Protein AF-A0A258LIQ5-F1 (afdb_monomer_lite)

Sequence (101 aa):
MTPNLIRQAAVMLSNLLTFSSPADAKLSEFFRNNRDLGTKERAFVAESVYGVLRRLRFLSTVTANAEDDPDDARKLILAYLLRIQGMSIRELEPMLNEQQV

Foldseek 3Di:
DALVLLVLLQVLLVVVVVVPDDSVVSLVVSCVVCVVDDPVSSVLSVCLNVLCVVCVVVLCVVQCPDPPDPPRSSSSSVSSCCPPVVDDVVVCVNNDDPVRD

Structure (mmCIF, N/CA/C/O backbone):
data_AF-A0A258LIQ5-F1
#
_entry.id   AF-A0A258LIQ5-F1
#
loop_
_atom_site.group_PDB
_atom_site.id
_atom_site.type_symbol
_atom_site.label_atom_id
_atom_site.label_alt_id
_atom_site.label_comp_id
_atom_site.label_asym_id
_atom_site.label_entity_id
_atom_site.label_seq_id
_atom_site.pdbx_PDB_ins_code
_atom_site.Cartn_x
_atom_site.Cartn_y
_atom_site.Cartn_z
_atom_site.occupancy
_atom_site.B_iso_or_equiv
_atom_site.auth_seq_id
_atom_site.auth_comp_id
_atom_site.auth_asym_id
_atom_site.auth_atom_id
_atom_site.pdbx_PDB_model_num
ATOM 1 N N . MET A 1 1 ? -12.932 2.426 -6.833 1.00 66.25 1 MET A N 1
ATOM 2 C CA . MET A 1 1 ? -11.755 2.784 -6.009 1.00 66.25 1 MET A CA 1
ATOM 3 C C . MET A 1 1 ? -11.503 4.274 -6.190 1.00 66.25 1 MET A C 1
ATOM 5 O O . MET A 1 1 ? -11.650 4.729 -7.314 1.00 66.25 1 MET A O 1
ATOM 9 N N . THR A 1 2 ? -11.227 5.054 -5.140 1.00 76.38 2 THR A N 1
ATOM 10 C CA . THR A 1 2 ? -11.061 6.519 -5.277 1.00 76.38 2 THR A CA 1
ATOM 11 C C . THR A 1 2 ? -9.580 6.907 -5.308 1.00 76.38 2 THR A C 1
ATOM 13 O O . THR A 1 2 ? -8.781 6.264 -4.623 1.00 76.38 2 THR A O 1
ATOM 16 N N . PRO A 1 3 ? -9.172 7.960 -6.041 1.00 76.44 3 PRO A N 1
ATOM 17 C CA . PRO A 1 3 ? -7.772 8.410 -6.076 1.00 76.44 3 PRO A CA 1
ATOM 18 C C . PRO A 1 3 ? -7.202 8.729 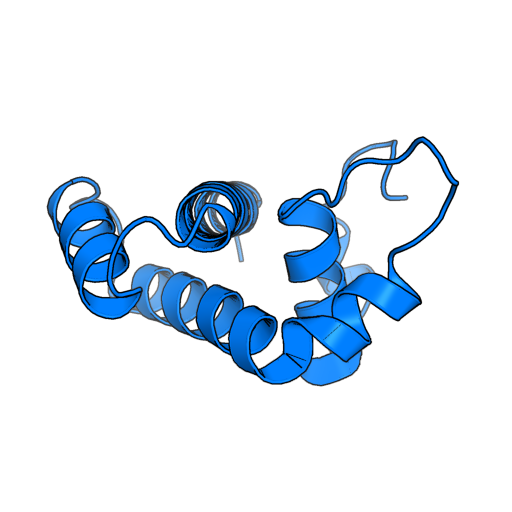-4.686 1.00 76.44 3 PRO A C 1
ATOM 20 O O . PRO A 1 3 ? -6.010 8.548 -4.428 1.00 76.44 3 PRO A O 1
ATOM 23 N N . ASN A 1 4 ? -8.074 9.157 -3.766 1.00 86.75 4 ASN A N 1
ATOM 24 C CA . ASN A 1 4 ? -7.723 9.389 -2.371 1.00 86.75 4 ASN A CA 1
ATOM 25 C C . ASN A 1 4 ? -7.227 8.112 -1.671 1.00 86.75 4 ASN A C 1
ATOM 27 O O . ASN A 1 4 ? -6.327 8.171 -0.841 1.00 86.75 4 ASN A O 1
ATOM 31 N N . LEU A 1 5 ? -7.759 6.946 -2.034 1.00 89.56 5 LEU A N 1
ATOM 32 C CA . LEU A 1 5 ? -7.430 5.688 -1.377 1.00 89.56 5 LEU A CA 1
ATOM 33 C C . LEU A 1 5 ? -6.028 5.172 -1.747 1.00 89.56 5 LEU A C 1
ATOM 35 O O . LEU A 1 5 ? -5.301 4.701 -0.875 1.00 89.56 5 LEU A O 1
ATOM 39 N N . ILE A 1 6 ? -5.597 5.345 -3.004 1.00 90.81 6 ILE A N 1
ATOM 40 C CA . ILE A 1 6 ? -4.199 5.074 -3.396 1.00 90.81 6 ILE A CA 1
ATOM 41 C C . ILE A 1 6 ? -3.248 6.035 -2.688 1.00 90.81 6 ILE A C 1
ATOM 43 O O . ILE A 1 6 ? -2.196 5.611 -2.217 1.00 90.81 6 ILE A O 1
ATOM 47 N N . ARG A 1 7 ? -3.617 7.318 -2.568 1.00 89.62 7 ARG A N 1
ATOM 48 C CA . ARG A 1 7 ? -2.814 8.297 -1.821 1.00 89.62 7 ARG A CA 1
ATOM 49 C C . ARG A 1 7 ? -2.624 7.856 -0.369 1.00 89.62 7 ARG A C 1
ATOM 51 O O . ARG A 1 7 ? -1.501 7.880 0.118 1.00 89.62 7 ARG A O 1
ATOM 58 N N . GLN A 1 8 ? -3.689 7.423 0.300 1.00 93.31 8 GLN A N 1
ATOM 59 C CA . GLN A 1 8 ? -3.615 6.931 1.676 1.00 93.31 8 GLN A CA 1
ATOM 60 C C . GLN A 1 8 ? -2.739 5.678 1.804 1.00 93.31 8 GLN A C 1
ATOM 62 O O . GLN A 1 8 ? -1.898 5.613 2.698 1.00 93.31 8 GLN A O 1
ATOM 67 N N . ALA A 1 9 ? -2.875 4.717 0.884 1.00 95.56 9 ALA A N 1
ATOM 68 C CA . ALA A 1 9 ? -2.023 3.530 0.860 1.00 95.56 9 ALA A CA 1
ATOM 69 C C . ALA A 1 9 ? -0.543 3.884 0.628 1.00 95.56 9 ALA A C 1
ATOM 71 O O . ALA A 1 9 ? 0.326 3.327 1.295 1.00 95.56 9 ALA A O 1
ATOM 72 N N . ALA A 1 10 ? -0.253 4.844 -0.254 1.00 93.69 10 ALA A N 1
ATOM 73 C CA . ALA A 1 10 ? 1.101 5.329 -0.509 1.00 93.69 10 ALA A CA 1
ATOM 74 C C . ALA A 1 10 ? 1.702 6.033 0.718 1.00 93.69 10 ALA A C 1
ATOM 76 O O . ALA A 1 10 ? 2.807 5.694 1.120 1.00 93.69 10 ALA A O 1
ATOM 77 N N . VAL A 1 11 ? 0.963 6.942 1.371 1.00 93.38 11 VAL A N 1
ATOM 78 C CA . VAL A 1 11 ? 1.407 7.609 2.614 1.00 93.38 11 VAL A CA 1
ATOM 79 C C . VAL A 1 11 ? 1.710 6.584 3.706 1.00 93.38 11 VAL A C 1
ATOM 81 O O . VAL A 1 11 ? 2.748 6.656 4.368 1.00 93.38 11 VAL A O 1
ATOM 84 N N . MET A 1 12 ? 0.821 5.603 3.876 1.00 96.00 12 MET A N 1
ATOM 85 C CA . MET A 1 12 ? 1.017 4.526 4.837 1.00 96.00 12 MET A CA 1
ATOM 86 C C . MET A 1 12 ? 2.266 3.707 4.498 1.00 96.00 12 MET A C 1
ATOM 88 O O . MET A 1 12 ? 3.098 3.470 5.371 1.00 96.00 12 MET A O 1
ATOM 92 N N . LEU A 1 13 ? 2.436 3.312 3.235 1.00 96.56 13 LEU A N 1
ATOM 93 C CA . LEU A 1 13 ? 3.600 2.559 2.783 1.00 96.56 13 LEU A CA 1
ATOM 94 C C . LEU A 1 13 ? 4.904 3.350 2.973 1.00 96.56 13 LEU A C 1
ATOM 96 O O . LEU A 1 13 ? 5.848 2.781 3.507 1.00 96.56 13 LEU A O 1
ATOM 100 N N . SER A 1 14 ? 4.955 4.645 2.640 1.00 94.44 14 SER A N 1
ATOM 101 C CA . SER A 1 14 ? 6.125 5.498 2.906 1.00 94.44 14 SER A CA 1
ATOM 102 C C . SER A 1 14 ? 6.525 5.461 4.381 1.00 94.44 14 SER A C 1
ATOM 104 O O . SER A 1 14 ? 7.700 5.307 4.699 1.00 94.44 14 SER A O 1
ATOM 106 N N . ASN A 1 15 ? 5.553 5.531 5.297 1.00 94.38 15 ASN A N 1
ATOM 107 C CA . ASN A 1 15 ? 5.821 5.407 6.729 1.00 94.38 15 ASN A CA 1
ATOM 108 C C . ASN A 1 15 ? 6.350 4.003 7.087 1.00 94.38 15 ASN A C 1
ATOM 110 O O . ASN A 1 15 ? 7.300 3.872 7.861 1.00 94.38 15 ASN A O 1
ATOM 114 N N . LEU A 1 16 ? 5.793 2.935 6.512 1.00 95.62 16 LEU A N 1
ATOM 115 C CA . LEU A 1 16 ? 6.266 1.564 6.752 1.00 95.62 16 LEU A CA 1
ATOM 116 C C . LEU A 1 16 ? 7.691 1.321 6.237 1.00 95.62 16 LEU A C 1
ATOM 118 O O . LEU A 1 16 ? 8.457 0.642 6.917 1.00 95.62 16 LEU A O 1
ATOM 122 N N . LEU A 1 17 ? 8.066 1.915 5.103 1.00 94.06 17 LEU A N 1
ATOM 123 C CA . LEU A 1 17 ? 9.400 1.788 4.502 1.00 94.06 17 LEU A CA 1
ATOM 124 C C . LEU A 1 17 ? 10.509 2.490 5.302 1.00 94.06 17 LEU A C 1
ATOM 126 O O . LEU A 1 17 ? 11.684 2.269 5.037 1.00 94.06 17 LEU A O 1
ATOM 130 N N . THR A 1 18 ? 10.163 3.272 6.331 1.00 93.19 18 THR A N 1
ATOM 131 C CA . THR A 1 18 ? 11.144 3.756 7.325 1.00 93.19 18 THR A CA 1
ATOM 132 C C . THR A 1 18 ? 11.587 2.674 8.315 1.00 93.19 18 THR A C 1
ATOM 134 O O . THR A 1 18 ? 12.526 2.889 9.073 1.00 93.19 18 THR A O 1
ATOM 137 N N . PHE A 1 19 ? 10.883 1.535 8.363 1.00 92.69 19 PHE A N 1
ATOM 138 C CA . PHE A 1 19 ? 11.160 0.384 9.232 1.00 92.69 19 PHE A CA 1
ATOM 139 C C . PHE A 1 19 ? 11.346 0.701 10.732 1.00 92.69 19 PHE A C 1
ATOM 141 O O . PHE A 1 19 ? 11.952 -0.074 11.464 1.00 92.69 19 PHE A O 1
ATOM 148 N N . SER A 1 20 ? 10.781 1.807 11.229 1.00 95.06 20 SER A N 1
ATOM 149 C CA . SER A 1 20 ? 10.976 2.241 12.623 1.00 95.06 20 SER A CA 1
ATOM 150 C C . SER A 1 20 ? 10.150 1.473 13.669 1.00 95.06 20 SER A C 1
ATOM 152 O O . SER A 1 20 ? 10.356 1.651 14.868 1.00 95.06 20 SER A O 1
ATOM 154 N N . SER A 1 21 ? 9.151 0.685 13.256 1.00 95.00 21 SER A N 1
ATOM 155 C CA . SER A 1 21 ? 8.244 -0.061 14.150 1.00 95.00 21 SER A CA 1
ATOM 156 C C . SER A 1 21 ? 7.530 -1.185 13.382 1.00 95.00 21 SER A C 1
ATOM 158 O O . SER A 1 21 ? 7.496 -1.130 12.148 1.00 95.00 21 SER A O 1
ATOM 160 N N . PRO A 1 22 ? 6.911 -2.167 14.070 1.00 97.00 22 PRO A N 1
ATOM 161 C CA . PRO A 1 22 ? 6.099 -3.198 13.425 1.00 97.00 22 PRO A CA 1
ATOM 162 C C . PRO A 1 22 ? 4.987 -2.614 12.542 1.00 97.00 22 PRO A C 1
ATOM 164 O O . PRO A 1 22 ? 4.331 -1.628 12.893 1.00 97.00 22 PRO A O 1
ATOM 167 N N . ALA A 1 23 ? 4.778 -3.221 11.373 1.00 95.56 23 ALA A N 1
ATOM 168 C CA . ALA A 1 23 ? 3.857 -2.690 10.370 1.00 95.56 23 ALA A CA 1
ATOM 169 C C . ALA A 1 23 ? 2.385 -2.735 10.812 1.00 95.56 23 ALA A C 1
ATOM 171 O O . ALA A 1 23 ? 1.616 -1.826 10.505 1.00 95.56 23 ALA A O 1
ATOM 172 N N . ASP A 1 24 ? 2.005 -3.771 11.555 1.00 96.44 24 ASP A N 1
ATOM 173 C CA . ASP A 1 24 ? 0.684 -3.945 12.164 1.00 96.44 24 ASP A CA 1
ATOM 174 C C . ASP A 1 24 ? 0.374 -2.866 13.210 1.00 96.44 24 ASP A C 1
ATOM 176 O O . ASP A 1 24 ? -0.737 -2.328 13.225 1.00 96.44 24 ASP A O 1
ATOM 180 N N . ALA A 1 25 ? 1.358 -2.483 14.027 1.00 97.38 25 ALA A N 1
ATOM 181 C CA . ALA A 1 25 ? 1.214 -1.397 14.993 1.00 97.38 25 ALA A CA 1
ATOM 182 C C . ALA A 1 25 ? 0.957 -0.054 14.290 1.00 97.38 25 ALA A C 1
ATOM 184 O O . ALA A 1 25 ? -0.007 0.641 14.624 1.00 97.38 25 ALA A O 1
ATOM 185 N N . LYS A 1 26 ? 1.756 0.271 13.262 1.00 97.38 26 LYS A N 1
ATOM 186 C CA . LYS A 1 26 ? 1.600 1.509 12.482 1.00 97.38 26 LYS A CA 1
ATOM 187 C C . LYS A 1 26 ? 0.281 1.550 11.699 1.00 97.38 26 LYS A C 1
ATOM 189 O O . LYS A 1 26 ? -0.375 2.587 11.669 1.00 97.38 26 LYS A O 1
ATOM 194 N N . LEU A 1 27 ? -0.152 0.433 11.104 1.00 96.81 27 LEU A N 1
ATOM 195 C CA . LEU A 1 27 ? -1.460 0.338 10.436 1.00 96.81 27 LEU A CA 1
ATOM 196 C C . LEU A 1 27 ? -2.619 0.506 11.419 1.00 96.81 27 LEU A C 1
ATOM 198 O O . LEU A 1 27 ? -3.582 1.211 11.127 1.00 96.81 27 LEU A O 1
ATOM 202 N N . SER A 1 28 ? -2.522 -0.117 12.595 1.00 96.69 28 SER A N 1
ATOM 203 C CA . SER A 1 28 ? -3.537 0.013 13.642 1.00 96.69 28 SER A CA 1
ATOM 204 C C . SER A 1 28 ? -3.677 1.463 14.102 1.00 96.69 28 SER A C 1
ATOM 206 O O . SER A 1 28 ? -4.791 1.959 14.255 1.00 96.69 28 SER A O 1
ATOM 208 N N . GLU A 1 29 ? -2.560 2.164 14.297 1.00 96.81 29 GLU A N 1
ATOM 209 C CA . GLU A 1 29 ? -2.548 3.589 14.626 1.00 96.81 29 GLU A CA 1
ATOM 210 C C . GLU A 1 29 ? -3.143 4.445 13.505 1.00 96.81 29 GLU A C 1
ATOM 212 O O . GLU A 1 29 ? -4.059 5.230 13.756 1.00 96.81 29 GLU A O 1
ATOM 217 N N . PHE A 1 30 ? -2.699 4.239 12.263 1.00 96.25 30 PHE A N 1
ATOM 218 C CA . PHE A 1 30 ? -3.235 4.925 11.090 1.00 96.25 30 PHE A CA 1
ATOM 219 C C . PHE A 1 30 ? -4.758 4.779 11.006 1.00 96.25 30 PHE A C 1
ATOM 221 O O . PHE A 1 30 ? -5.482 5.758 10.839 1.00 96.25 30 PHE A O 1
ATOM 228 N N . PHE A 1 31 ? -5.271 3.569 11.202 1.00 97.00 31 PHE A N 1
ATOM 229 C CA . PHE A 1 31 ? -6.700 3.296 11.180 1.00 97.00 31 PHE A CA 1
ATOM 230 C C . PHE A 1 31 ? -7.469 3.929 12.340 1.00 97.00 31 PHE A C 1
ATOM 232 O O . PHE A 1 31 ? -8.594 4.382 12.124 1.00 97.00 31 PHE A O 1
ATOM 239 N N . ARG A 1 32 ? -6.893 4.009 13.542 1.00 96.56 32 ARG A N 1
ATOM 240 C CA . ARG A 1 32 ? -7.514 4.735 14.662 1.00 96.56 32 ARG A CA 1
ATOM 241 C C . ARG A 1 32 ? -7.600 6.238 14.395 1.00 96.56 32 ARG A C 1
ATOM 243 O O . ARG A 1 32 ? -8.598 6.846 14.775 1.00 96.56 32 ARG A O 1
ATOM 250 N N . ASN A 1 33 ? -6.602 6.805 13.720 1.00 96.12 33 ASN A N 1
ATOM 251 C CA . ASN A 1 33 ? -6.544 8.232 13.397 1.00 96.12 33 ASN A CA 1
ATOM 252 C C . ASN A 1 33 ? -7.427 8.619 12.193 1.00 96.12 33 ASN A C 1
ATOM 254 O O . ASN A 1 33 ? -7.851 9.765 12.101 1.00 96.12 33 ASN A O 1
ATOM 258 N N . ASN A 1 34 ? -7.764 7.668 11.315 1.00 93.69 34 ASN A N 1
ATOM 259 C CA . ASN A 1 34 ? -8.635 7.867 10.149 1.00 93.69 34 ASN A CA 1
ATOM 260 C C . ASN A 1 34 ? -9.950 7.092 10.339 1.00 93.69 34 ASN A C 1
ATOM 262 O O . ASN A 1 34 ? -10.136 5.993 9.804 1.00 93.69 34 ASN A O 1
ATOM 266 N N . ARG A 1 35 ? -10.841 7.601 11.202 1.00 93.19 35 ARG A N 1
ATOM 267 C CA . ARG A 1 35 ? -12.089 6.909 11.610 1.00 93.19 35 ARG A CA 1
ATOM 268 C C . ARG A 1 35 ? -13.164 6.901 10.521 1.00 93.19 35 ARG A C 1
ATOM 270 O O . ARG A 1 35 ? -14.023 6.028 10.540 1.00 93.19 35 ARG A O 1
ATOM 277 N N . ASP A 1 36 ? -13.078 7.834 9.585 1.00 92.94 36 ASP A N 1
ATOM 278 C CA . ASP A 1 36 ? -13.921 7.980 8.399 1.00 92.94 36 ASP A CA 1
ATOM 279 C C . ASP A 1 36 ? -13.733 6.848 7.378 1.00 92.94 36 ASP A C 1
ATOM 281 O O . ASP A 1 36 ? -14.651 6.567 6.612 1.00 92.94 36 ASP A O 1
ATOM 285 N N . LEU A 1 37 ? -12.596 6.141 7.411 1.00 93.06 37 LEU A N 1
ATOM 286 C CA . LEU A 1 37 ? -12.395 4.962 6.574 1.00 93.06 37 LEU A CA 1
ATOM 287 C C . LEU A 1 37 ? -13.369 3.842 6.952 1.00 93.06 37 LEU A C 1
ATOM 289 O O . LEU A 1 37 ? -13.347 3.318 8.074 1.00 93.06 37 LEU A O 1
ATOM 293 N N . GLY A 1 38 ? -14.173 3.407 5.991 1.00 94.69 38 GLY A N 1
ATOM 294 C CA . GLY A 1 38 ? -15.010 2.227 6.106 1.00 94.69 38 GLY A CA 1
ATOM 295 C C . GLY A 1 38 ? -14.210 0.929 6.001 1.00 94.69 38 GLY A C 1
ATOM 296 O O . GLY A 1 38 ? -13.028 0.893 5.650 1.00 94.69 38 GLY A O 1
ATOM 297 N N . THR A 1 39 ? -14.873 -0.192 6.287 1.00 95.62 39 THR A N 1
ATOM 298 C CA . THR A 1 39 ? -14.253 -1.528 6.294 1.00 95.62 39 THR A CA 1
ATOM 299 C C . THR A 1 39 ? -13.567 -1.874 4.971 1.00 95.62 39 THR A C 1
ATOM 301 O O . THR A 1 39 ? -12.466 -2.420 4.977 1.00 95.62 39 THR A O 1
ATOM 304 N N . LYS A 1 40 ? -14.184 -1.526 3.832 1.00 94.88 40 LYS A N 1
ATOM 305 C CA . LYS A 1 40 ? -13.628 -1.807 2.498 1.00 94.88 40 LYS A CA 1
ATOM 306 C C . LYS A 1 40 ? -12.360 -1.000 2.219 1.00 94.88 40 LYS A C 1
ATOM 308 O O . LYS A 1 40 ? -11.408 -1.536 1.663 1.00 94.88 40 LYS A O 1
ATOM 313 N N . GLU A 1 41 ? -12.329 0.265 2.627 1.00 95.19 41 GLU A N 1
ATOM 314 C CA . GLU A 1 41 ? -11.162 1.131 2.434 1.00 95.19 41 GLU A CA 1
ATOM 315 C C . GLU A 1 41 ? -9.991 0.686 3.307 1.00 95.19 41 GLU A C 1
ATOM 317 O O . GLU A 1 41 ? -8.862 0.598 2.828 1.00 95.19 41 GLU A O 1
ATOM 322 N N . ARG A 1 42 ? -10.265 0.311 4.563 1.00 96.44 42 ARG A N 1
ATOM 323 C CA . ARG A 1 42 ? -9.255 -0.263 5.464 1.00 96.44 42 ARG A CA 1
ATOM 324 C C . ARG A 1 42 ? -8.671 -1.554 4.904 1.00 96.44 42 ARG A C 1
ATOM 326 O O . ARG A 1 42 ? -7.451 -1.706 4.891 1.00 96.44 42 ARG A O 1
ATOM 333 N N . ALA A 1 43 ? -9.529 -2.456 4.423 1.00 96.62 43 ALA A N 1
ATOM 334 C CA . ALA A 1 43 ? -9.102 -3.706 3.804 1.00 96.62 43 ALA A CA 1
ATOM 335 C C . ALA A 1 43 ? -8.192 -3.441 2.600 1.00 96.62 43 ALA A C 1
ATOM 337 O O . ALA A 1 43 ? -7.098 -3.992 2.539 1.00 96.62 43 ALA A O 1
ATOM 338 N N . PHE A 1 44 ? -8.587 -2.525 1.713 1.00 95.88 44 PHE A N 1
ATOM 339 C CA . PHE A 1 44 ? -7.778 -2.152 0.558 1.00 95.88 44 PHE A CA 1
ATOM 340 C C . PHE A 1 44 ? -6.407 -1.582 0.949 1.00 95.88 44 PHE A C 1
ATOM 342 O O . PHE A 1 44 ? -5.393 -1.991 0.384 1.00 95.88 44 PHE A O 1
ATOM 349 N N . VAL A 1 45 ? -6.354 -0.648 1.909 1.00 96.69 45 VAL A N 1
ATOM 350 C CA . VAL A 1 45 ? -5.084 -0.059 2.366 1.00 96.69 45 VAL A CA 1
ATOM 351 C C . VAL A 1 45 ? -4.182 -1.149 2.937 1.00 96.69 45 VAL A C 1
ATOM 353 O O . VAL A 1 45 ? -3.034 -1.263 2.512 1.00 96.69 45 VAL A O 1
ATOM 356 N N . ALA A 1 46 ? -4.699 -1.981 3.845 1.00 97.69 46 ALA A N 1
ATOM 357 C CA . ALA A 1 46 ? -3.933 -3.059 4.464 1.00 97.69 46 ALA A CA 1
ATOM 358 C C . ALA A 1 46 ? -3.431 -4.076 3.426 1.00 97.69 46 ALA A C 1
ATOM 360 O O . ALA A 1 46 ? -2.249 -4.426 3.424 1.00 97.69 46 ALA A O 1
ATOM 361 N N . GLU A 1 47 ? -4.304 -4.527 2.524 1.00 97.75 47 GLU A N 1
ATOM 362 C CA . GLU A 1 47 ? -3.949 -5.467 1.463 1.00 97.75 47 GLU A CA 1
ATOM 363 C C . GLU A 1 47 ? -2.868 -4.894 0.550 1.00 97.75 47 GLU A C 1
ATOM 365 O O . GLU A 1 47 ? -1.873 -5.569 0.294 1.00 97.75 47 GLU A O 1
ATOM 370 N N . SER A 1 48 ? -3.014 -3.637 0.130 1.00 97.19 48 SER A N 1
ATOM 371 C CA . SER A 1 48 ? -2.058 -2.986 -0.763 1.00 97.19 48 SER A CA 1
ATOM 372 C C . SER A 1 48 ? -0.686 -2.846 -0.109 1.00 97.19 48 SER A C 1
ATOM 374 O O . SER A 1 48 ? 0.314 -3.273 -0.686 1.00 97.19 48 SER A O 1
ATOM 376 N N . VAL A 1 49 ? -0.609 -2.318 1.120 1.00 97.50 49 VAL A N 1
ATOM 377 C CA . VAL A 1 49 ? 0.693 -2.101 1.772 1.00 97.50 49 VAL A CA 1
ATOM 378 C C . VAL A 1 49 ? 1.379 -3.416 2.132 1.00 97.50 49 VAL A C 1
ATOM 380 O O . VAL A 1 49 ? 2.567 -3.578 1.859 1.00 97.50 49 VAL A O 1
ATOM 383 N N . TYR A 1 50 ? 0.658 -4.404 2.671 1.00 98.25 50 TYR A N 1
ATOM 384 C CA . TYR A 1 50 ? 1.260 -5.709 2.946 1.00 98.25 50 TYR A CA 1
ATOM 385 C C . TYR A 1 50 ? 1.573 -6.480 1.662 1.00 98.25 50 TYR A C 1
ATOM 387 O O . TYR A 1 50 ? 2.524 -7.260 1.619 1.00 98.25 50 TYR A O 1
ATOM 395 N N . GLY A 1 51 ? 0.771 -6.293 0.618 1.00 98.19 51 GLY A N 1
ATOM 396 C CA . GLY A 1 51 ? 0.998 -6.836 -0.712 1.00 98.19 51 GLY A CA 1
ATOM 397 C C . GLY A 1 51 ? 2.330 -6.377 -1.292 1.00 98.19 51 GLY A C 1
ATOM 398 O O . GLY A 1 51 ? 3.096 -7.221 -1.772 1.00 98.19 51 GLY A O 1
ATOM 399 N N . VAL A 1 52 ? 2.623 -5.080 -1.147 1.00 97.69 52 VAL A N 1
ATOM 400 C CA . VAL A 1 52 ? 3.915 -4.486 -1.496 1.00 97.69 52 VAL A CA 1
ATOM 401 C C . VAL A 1 52 ? 5.028 -5.024 -0.607 1.00 97.69 52 VAL A C 1
ATOM 403 O O . VAL A 1 52 ? 5.990 -5.571 -1.133 1.00 97.69 52 VAL A O 1
ATOM 406 N N . LEU A 1 53 ? 4.903 -4.945 0.723 1.00 96.88 53 LEU A N 1
ATOM 407 C CA . LEU A 1 53 ? 5.971 -5.363 1.644 1.00 96.88 53 LEU A CA 1
ATOM 408 C C . LEU A 1 53 ? 6.426 -6.812 1.410 1.00 96.88 53 LEU A C 1
ATOM 410 O O . LEU A 1 53 ? 7.622 -7.091 1.397 1.00 96.88 53 LEU A O 1
ATOM 414 N N . ARG A 1 54 ? 5.490 -7.735 1.149 1.00 97.69 54 ARG A N 1
ATOM 415 C CA . ARG A 1 54 ? 5.806 -9.148 0.856 1.00 97.69 54 ARG A CA 1
ATOM 416 C C . ARG A 1 54 ? 6.573 -9.355 -0.451 1.00 97.69 54 ARG A C 1
ATOM 418 O O . ARG A 1 54 ? 7.144 -10.421 -0.652 1.00 97.69 54 ARG A O 1
ATOM 425 N N . ARG A 1 55 ? 6.550 -8.378 -1.359 1.00 96.94 55 ARG A N 1
ATOM 426 C CA . ARG A 1 55 ? 7.152 -8.444 -2.700 1.00 96.94 55 ARG A CA 1
ATOM 427 C C . ARG A 1 55 ? 8.052 -7.244 -2.981 1.00 96.94 55 ARG A C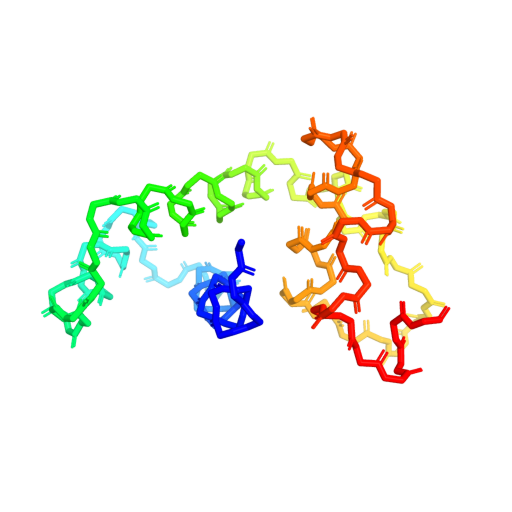 1
ATOM 429 O O . ARG A 1 55 ? 8.320 -6.954 -4.143 1.00 96.94 55 ARG A O 1
ATOM 436 N N . LEU A 1 56 ? 8.529 -6.574 -1.929 1.00 94.75 56 LEU A N 1
ATOM 437 C CA . LEU A 1 56 ? 9.180 -5.270 -2.029 1.00 94.75 56 LEU A CA 1
ATOM 438 C C . LEU A 1 56 ? 10.356 -5.306 -3.003 1.00 94.75 56 LEU A C 1
ATOM 440 O O . LEU A 1 56 ? 10.401 -4.507 -3.922 1.00 94.75 56 LEU A O 1
ATOM 444 N N . ARG A 1 57 ? 11.231 -6.313 -2.882 1.00 93.50 57 ARG A N 1
ATOM 445 C CA . ARG A 1 57 ? 12.384 -6.486 -3.778 1.00 93.50 57 ARG A CA 1
ATOM 446 C C . ARG A 1 57 ? 11.985 -6.540 -5.254 1.00 93.50 57 ARG A C 1
ATOM 448 O O . ARG A 1 57 ? 12.587 -5.853 -6.064 1.00 93.50 57 ARG A O 1
ATOM 455 N N . PHE A 1 58 ? 10.986 -7.354 -5.595 1.00 94.69 58 PHE A N 1
ATOM 456 C CA . PHE A 1 58 ? 10.518 -7.482 -6.975 1.00 94.69 58 PHE A CA 1
ATOM 457 C C . PHE A 1 58 ? 9.924 -6.165 -7.479 1.00 94.69 58 PHE A C 1
ATOM 459 O O . PHE A 1 58 ? 10.254 -5.727 -8.577 1.00 94.69 58 PHE A O 1
ATOM 466 N N . LEU A 1 59 ? 9.072 -5.537 -6.665 1.00 94.62 59 LEU A N 1
ATOM 467 C CA . LEU A 1 59 ? 8.393 -4.299 -7.029 1.00 94.62 59 LEU A CA 1
ATOM 468 C C . LEU A 1 59 ? 9.386 -3.148 -7.211 1.00 94.62 59 LEU A C 1
ATOM 470 O O . LEU A 1 59 ? 9.339 -2.514 -8.255 1.00 94.62 59 LEU A O 1
ATOM 474 N N . SER A 1 60 ? 10.331 -2.962 -6.286 1.00 91.44 60 SER A N 1
ATOM 475 C CA . SER A 1 60 ? 11.399 -1.962 -6.409 1.00 91.44 60 SER A CA 1
ATOM 476 C C . SER A 1 60 ? 12.222 -2.155 -7.684 1.00 91.44 60 SER A C 1
ATOM 478 O O . SER A 1 60 ? 12.511 -1.189 -8.379 1.00 91.44 60 SER A O 1
ATOM 480 N N . THR A 1 61 ? 12.555 -3.398 -8.056 1.00 90.19 61 THR A N 1
ATOM 481 C CA . THR A 1 61 ? 13.301 -3.663 -9.298 1.00 90.19 61 THR A CA 1
ATOM 482 C C . THR A 1 61 ? 12.522 -3.268 -10.551 1.00 90.19 61 THR A C 1
ATOM 484 O O . THR A 1 61 ? 13.110 -2.717 -11.474 1.00 90.19 61 THR A O 1
ATOM 487 N N . VAL A 1 62 ? 11.215 -3.538 -10.612 1.00 88.38 62 VAL A N 1
ATOM 488 C CA . VAL A 1 62 ? 10.412 -3.205 -11.804 1.00 88.38 62 VAL A CA 1
ATOM 489 C C . VAL A 1 62 ? 9.975 -1.739 -11.852 1.00 88.38 62 VAL A C 1
ATOM 491 O O . VAL A 1 62 ? 9.516 -1.297 -12.901 1.00 88.38 62 VAL A O 1
ATOM 494 N N . THR A 1 63 ? 10.079 -0.998 -10.744 1.00 87.56 63 THR A N 1
ATOM 495 C CA . THR A 1 63 ? 9.762 0.439 -10.678 1.00 87.56 63 THR A CA 1
ATOM 496 C C . THR A 1 63 ? 10.980 1.351 -10.757 1.00 87.56 63 THR A C 1
ATOM 498 O O . THR A 1 63 ? 10.798 2.563 -10.834 1.00 87.56 63 THR A O 1
ATOM 501 N N . ALA A 1 64 ? 12.199 0.811 -10.728 1.00 80.00 64 ALA A N 1
ATOM 502 C CA . ALA A 1 64 ? 13.423 1.589 -10.873 1.00 80.00 64 ALA A CA 1
ATOM 503 C C . ALA A 1 64 ? 13.517 2.155 -12.303 1.00 80.00 64 ALA A C 1
ATOM 505 O O . ALA A 1 64 ? 13.900 1.444 -13.230 1.00 80.00 64 ALA A O 1
ATOM 506 N N . ASN A 1 65 ? 13.124 3.420 -12.489 1.00 63.75 65 ASN A N 1
ATOM 507 C CA . ASN A 1 65 ? 13.075 4.068 -13.806 1.00 63.75 65 ASN A CA 1
ATOM 508 C C . ASN A 1 65 ? 14.270 5.006 -14.080 1.00 63.75 65 ASN A C 1
ATOM 510 O O . ASN A 1 65 ? 14.517 5.325 -15.241 1.00 63.75 65 ASN A O 1
ATOM 514 N N . ALA A 1 66 ? 15.027 5.425 -13.056 1.00 59.28 66 ALA A N 1
ATOM 515 C CA . ALA A 1 66 ? 16.281 6.181 -13.180 1.00 59.28 66 ALA A CA 1
ATOM 516 C C . ALA A 1 66 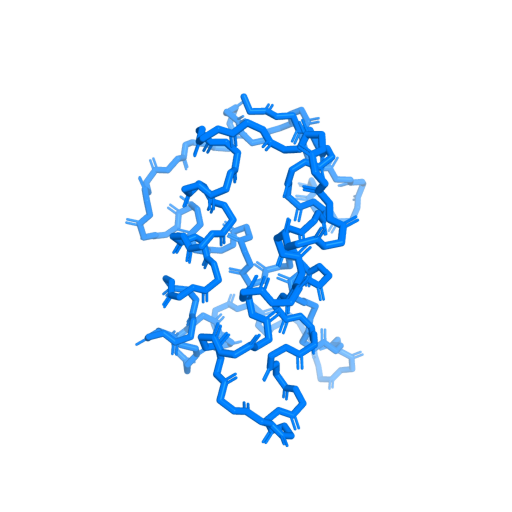? 17.102 6.105 -11.874 1.00 59.28 66 ALA A C 1
ATOM 518 O O . ALA A 1 66 ? 16.528 5.866 -10.814 1.00 59.28 66 ALA A O 1
ATOM 519 N N . GLU A 1 67 ? 18.422 6.335 -11.938 1.00 54.22 67 GLU A N 1
ATOM 520 C CA . GLU A 1 67 ? 19.318 6.337 -10.758 1.00 54.22 67 GLU A CA 1
ATOM 521 C C . GLU A 1 67 ? 18.934 7.387 -9.692 1.00 54.22 67 GLU A C 1
ATOM 523 O O . GLU A 1 67 ? 19.209 7.173 -8.514 1.00 54.22 67 GLU A O 1
ATOM 528 N N . ASP A 1 68 ? 18.231 8.458 -10.082 1.00 53.75 68 ASP A N 1
ATOM 529 C CA . ASP A 1 68 ? 17.797 9.564 -9.208 1.00 53.75 68 ASP A CA 1
ATOM 530 C C . ASP A 1 68 ? 16.278 9.592 -8.933 1.00 53.75 68 ASP A C 1
ATOM 532 O O . ASP A 1 68 ? 15.739 10.596 -8.462 1.00 53.75 68 ASP A O 1
ATOM 536 N N . ASP A 1 69 ? 15.553 8.514 -9.242 1.00 55.25 69 ASP A N 1
ATOM 537 C CA . ASP A 1 69 ? 14.116 8.423 -8.976 1.00 55.25 69 ASP A CA 1
ATOM 538 C C . ASP A 1 69 ? 13.886 7.751 -7.612 1.00 55.25 69 ASP A C 1
ATOM 540 O O . ASP A 1 69 ? 14.081 6.537 -7.497 1.00 55.25 69 ASP A O 1
ATOM 544 N N . PRO A 1 70 ? 13.522 8.495 -6.549 1.00 55.38 70 PRO A N 1
ATOM 545 C CA . PRO A 1 70 ? 13.309 7.888 -5.243 1.00 55.38 70 PRO A CA 1
ATOM 546 C C . PRO A 1 70 ? 12.206 6.831 -5.324 1.00 55.38 70 PRO A C 1
ATOM 548 O O . PRO A 1 70 ? 11.241 6.990 -6.075 1.00 55.38 70 PRO A O 1
ATOM 551 N N . ASP A 1 71 ? 12.329 5.780 -4.506 1.00 59.00 71 ASP A N 1
ATOM 552 C CA . ASP A 1 71 ? 11.282 4.776 -4.298 1.00 59.00 71 ASP A CA 1
ATOM 553 C C . ASP A 1 71 ? 9.983 5.475 -3.862 1.00 59.00 71 ASP A C 1
ATOM 555 O O . ASP A 1 71 ? 9.714 5.717 -2.682 1.00 59.00 71 ASP A O 1
ATOM 559 N N . ASP A 1 72 ? 9.163 5.835 -4.843 1.00 83.38 72 ASP A N 1
ATOM 560 C CA . ASP A 1 72 ? 7.876 6.450 -4.608 1.00 83.38 72 ASP A CA 1
ATOM 561 C C . ASP A 1 72 ? 6.919 5.334 -4.198 1.00 83.38 72 ASP A C 1
ATOM 563 O O . ASP A 1 72 ? 6.536 4.467 -4.990 1.00 83.38 72 ASP A O 1
ATOM 567 N N . ALA A 1 73 ? 6.505 5.357 -2.933 1.00 91.00 73 ALA A N 1
ATOM 568 C CA . ALA A 1 73 ? 5.516 4.435 -2.397 1.00 91.00 73 ALA A CA 1
ATOM 569 C C . ALA A 1 73 ? 4.256 4.362 -3.278 1.00 91.00 73 ALA A C 1
ATOM 571 O O . ALA A 1 73 ? 3.640 3.302 -3.393 1.00 91.00 73 ALA A O 1
ATOM 572 N N . ARG A 1 74 ? 3.887 5.450 -3.966 1.00 91.06 74 ARG A N 1
ATOM 573 C CA . ARG A 1 74 ? 2.788 5.441 -4.935 1.00 91.06 74 ARG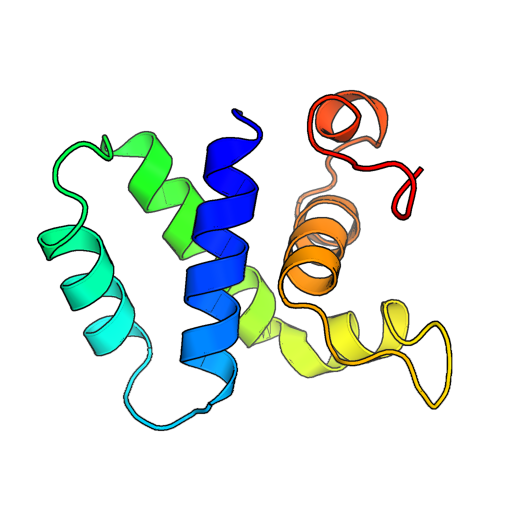 A CA 1
ATOM 574 C C . ARG A 1 74 ? 3.099 4.557 -6.144 1.00 91.06 74 ARG A C 1
ATOM 576 O O . ARG A 1 74 ? 2.225 3.789 -6.542 1.00 91.06 74 ARG A O 1
ATOM 583 N N . LYS A 1 75 ? 4.315 4.611 -6.700 1.00 90.88 75 LYS A N 1
ATOM 584 C CA . LYS A 1 75 ? 4.757 3.734 -7.803 1.00 90.88 75 LYS A CA 1
ATOM 585 C C . LYS A 1 75 ? 4.737 2.270 -7.382 1.00 90.88 75 LYS A C 1
ATOM 587 O O . LYS A 1 75 ? 4.210 1.444 -8.120 1.00 90.88 75 LYS A O 1
ATOM 592 N N . LEU A 1 76 ? 5.211 1.953 -6.177 1.00 94.50 76 LEU A N 1
ATOM 593 C CA . LEU A 1 76 ? 5.173 0.586 -5.646 1.00 94.50 76 LEU A CA 1
ATOM 594 C C . LEU A 1 76 ? 3.738 0.060 -5.486 1.00 94.50 76 LEU A C 1
ATOM 596 O O . LEU A 1 76 ? 3.458 -1.084 -5.848 1.00 94.50 76 LEU A O 1
ATOM 600 N N . ILE A 1 77 ? 2.813 0.894 -4.993 1.00 95.44 77 ILE A N 1
ATOM 601 C CA . ILE A 1 77 ? 1.388 0.543 -4.897 1.00 95.44 77 ILE A CA 1
ATOM 602 C C . ILE A 1 77 ? 0.805 0.297 -6.291 1.00 95.44 77 ILE A C 1
ATOM 604 O O . ILE A 1 77 ? 0.190 -0.741 -6.513 1.00 95.44 77 ILE A O 1
ATOM 608 N N . LEU A 1 78 ? 1.028 1.197 -7.252 1.00 93.12 78 LEU A N 1
ATOM 609 C CA . LEU A 1 78 ? 0.529 1.026 -8.621 1.00 93.12 78 LEU A CA 1
ATOM 610 C C . LEU A 1 78 ? 1.111 -0.223 -9.296 1.00 93.12 78 LEU A C 1
ATOM 612 O O . LEU A 1 78 ? 0.370 -0.992 -9.904 1.00 93.12 78 LEU A O 1
ATOM 616 N N . ALA A 1 79 ? 2.410 -0.478 -9.134 1.00 93.81 79 ALA A N 1
ATOM 617 C CA . ALA A 1 79 ? 3.063 -1.673 -9.655 1.00 93.81 79 ALA A CA 1
ATOM 618 C C . ALA A 1 79 ? 2.484 -2.957 -9.047 1.00 93.81 79 ALA A C 1
ATOM 620 O O . ALA A 1 79 ? 2.278 -3.934 -9.765 1.00 93.81 79 ALA A O 1
ATOM 621 N N . TYR A 1 80 ? 2.164 -2.957 -7.751 1.00 96.81 80 TYR A N 1
ATOM 622 C CA . TYR A 1 80 ? 1.473 -4.072 -7.107 1.00 96.81 80 TYR A CA 1
ATOM 623 C C . TYR A 1 80 ? 0.076 -4.301 -7.700 1.00 96.81 80 TYR A C 1
ATOM 625 O O . TYR A 1 80 ? -0.264 -5.436 -8.044 1.00 96.81 80 TYR A O 1
ATOM 633 N N . LEU A 1 81 ? -0.712 -3.236 -7.873 1.00 95.44 81 LEU A N 1
ATOM 634 C CA . LEU A 1 81 ? -2.063 -3.328 -8.433 1.00 95.44 81 LEU A CA 1
ATOM 635 C C . LEU A 1 81 ? -2.043 -3.862 -9.876 1.00 95.44 81 LEU A C 1
ATOM 637 O O . LEU A 1 81 ? -2.827 -4.741 -10.226 1.00 95.44 81 LEU A O 1
ATOM 641 N N . LEU A 1 82 ? -1.093 -3.399 -10.689 1.00 94.75 82 LEU A N 1
ATOM 642 C CA . LEU A 1 82 ? -0.924 -3.840 -12.075 1.00 94.75 82 LEU A CA 1
ATOM 643 C C . LEU A 1 82 ? -0.386 -5.272 -12.176 1.00 94.75 82 LEU A C 1
ATOM 645 O O . LEU A 1 82 ? -0.951 -6.110 -12.871 1.00 94.75 82 LEU A O 1
ATOM 649 N N . ARG A 1 83 ? 0.744 -5.564 -11.521 1.00 94.62 83 ARG A N 1
ATOM 650 C CA . ARG A 1 83 ? 1.511 -6.797 -11.768 1.00 94.62 83 ARG A CA 1
ATOM 651 C C . ARG A 1 83 ? 1.098 -7.971 -10.899 1.00 94.62 83 ARG A C 1
ATOM 653 O O . ARG A 1 83 ? 1.352 -9.105 -11.288 1.00 94.62 83 ARG A O 1
ATOM 660 N N . ILE A 1 84 ? 0.513 -7.712 -9.731 1.00 96.69 84 ILE A N 1
ATOM 661 C CA . ILE A 1 84 ? 0.167 -8.757 -8.760 1.00 96.69 84 ILE A CA 1
ATOM 662 C C . ILE A 1 84 ? -1.346 -8.920 -8.633 1.00 96.69 84 ILE A C 1
ATOM 664 O O . ILE A 1 84 ? -1.817 -10.051 -8.608 1.00 96.69 84 ILE A O 1
ATOM 668 N N . GLN A 1 85 ? -2.102 -7.821 -8.574 1.00 95.88 85 GLN A N 1
ATOM 669 C CA . GLN A 1 85 ? -3.571 -7.873 -8.535 1.00 95.88 85 GLN A CA 1
ATOM 670 C C . GLN A 1 85 ? -4.207 -7.977 -9.930 1.00 95.88 85 GLN A C 1
ATOM 672 O O . GLN A 1 85 ? -5.391 -8.278 -10.034 1.00 95.88 85 GLN A O 1
ATOM 677 N N . GLY A 1 86 ? -3.435 -7.756 -11.001 1.00 94.69 86 GLY A N 1
ATOM 678 C CA . GLY A 1 86 ? -3.911 -7.908 -12.377 1.00 94.69 86 GLY A CA 1
ATOM 679 C C . GLY A 1 86 ? -4.913 -6.840 -12.819 1.00 94.69 86 GLY A C 1
ATOM 680 O O . GLY A 1 86 ? -5.664 -7.082 -13.761 1.00 94.69 86 GLY A O 1
ATOM 681 N N . MET A 1 87 ? -4.943 -5.675 -12.158 1.00 93.50 87 MET A N 1
ATOM 682 C CA . MET A 1 87 ? -5.791 -4.560 -12.588 1.00 93.50 87 MET A CA 1
ATOM 683 C C . MET A 1 87 ? -5.328 -4.033 -13.942 1.00 93.50 87 MET A C 1
ATOM 685 O O . MET A 1 87 ? -4.130 -3.904 -14.202 1.00 93.50 87 MET A O 1
ATOM 689 N N . SER A 1 88 ? -6.281 -3.690 -14.800 1.00 91.94 88 SER A N 1
ATOM 690 C CA . SER A 1 88 ? -5.982 -3.059 -16.080 1.00 91.94 88 SER A CA 1
ATOM 691 C C . SER A 1 88 ? -5.613 -1.583 -15.902 1.00 91.94 88 SER A C 1
ATOM 693 O O . SER A 1 88 ? -6.066 -0.911 -14.975 1.00 91.94 88 SER A O 1
ATOM 695 N N . ILE A 1 89 ? -4.831 -1.040 -16.841 1.00 87.94 89 ILE A N 1
ATOM 696 C CA . ILE A 1 89 ? -4.495 0.395 -16.858 1.00 87.94 89 ILE A CA 1
ATOM 697 C C . ILE A 1 89 ? -5.768 1.248 -16.901 1.00 87.94 89 ILE A C 1
ATOM 699 O O . ILE A 1 89 ? -5.850 2.244 -16.196 1.00 87.94 89 ILE A O 1
ATOM 703 N N . ARG A 1 90 ? -6.797 0.815 -17.639 1.00 87.44 90 ARG A N 1
ATOM 704 C CA . ARG A 1 90 ? -8.091 1.509 -17.732 1.00 87.44 90 ARG A CA 1
ATOM 705 C C . ARG A 1 90 ? -8.803 1.640 -16.381 1.00 87.44 90 ARG A C 1
ATOM 707 O O . ARG A 1 90 ? -9.480 2.631 -16.135 1.00 87.44 90 ARG A O 1
ATOM 714 N N . GLU A 1 91 ? -8.672 0.650 -15.502 1.00 86.56 91 GLU A N 1
ATOM 715 C CA . GLU A 1 91 ? -9.242 0.718 -14.149 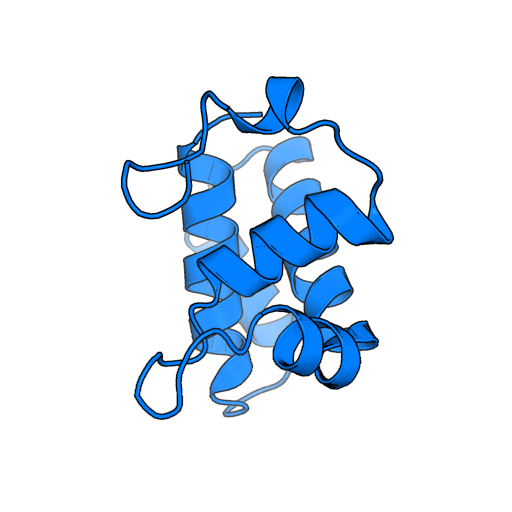1.00 86.56 91 GLU A CA 1
ATOM 716 C C . GLU A 1 91 ? -8.463 1.670 -13.236 1.00 86.56 91 GLU A C 1
ATOM 718 O O . GLU A 1 91 ? -9.041 2.258 -12.320 1.00 86.56 91 GLU A O 1
ATOM 723 N N . LEU A 1 92 ? -7.161 1.829 -13.487 1.00 85.31 92 LEU A N 1
ATOM 724 C CA . LEU A 1 92 ? -6.276 2.699 -12.715 1.00 85.31 92 LEU A CA 1
ATOM 725 C C . LEU A 1 92 ? -6.195 4.124 -13.261 1.00 85.31 92 LEU A C 1
ATOM 727 O O . LEU A 1 92 ? -5.870 5.020 -12.489 1.00 85.31 92 LEU A O 1
ATOM 731 N N . GLU A 1 93 ? -6.521 4.347 -14.534 1.00 84.69 93 GLU A N 1
ATOM 732 C CA . GLU A 1 93 ? -6.462 5.631 -15.244 1.00 84.69 93 GLU A CA 1
ATOM 733 C C . GLU A 1 93 ? -7.058 6.804 -14.446 1.00 84.69 93 GLU A C 1
ATOM 735 O O . GLU A 1 93 ? -6.372 7.818 -14.309 1.00 84.69 93 GLU A O 1
ATOM 740 N N . PRO A 1 94 ? -8.231 6.682 -13.783 1.00 83.50 94 PRO A N 1
ATOM 741 C CA . PRO A 1 94 ? -8.789 7.776 -12.977 1.00 83.50 94 PRO A CA 1
ATOM 742 C C . PRO A 1 94 ? -7.924 8.178 -11.773 1.00 83.50 94 PRO A C 1
ATOM 744 O O . PRO A 1 94 ? -8.223 9.144 -11.074 1.00 83.50 94 PRO A O 1
ATOM 747 N N . MET A 1 95 ? -6.905 7.382 -11.461 1.00 77.19 95 MET A N 1
ATOM 748 C CA . MET A 1 95 ? -6.062 7.473 -10.279 1.00 77.19 95 MET A CA 1
ATOM 749 C C . MET A 1 95 ? -4.604 7.790 -10.626 1.00 77.19 95 MET A C 1
ATOM 751 O O . MET A 1 95 ? -3.804 7.963 -9.703 1.00 77.19 95 MET A O 1
ATOM 755 N N . LEU A 1 96 ? -4.245 7.863 -11.909 1.00 76.94 96 LEU A N 1
ATOM 756 C CA . LEU A 1 96 ? -2.907 8.238 -12.368 1.00 76.94 96 LEU A CA 1
ATOM 757 C C . LEU A 1 96 ? -2.761 9.769 -12.393 1.00 76.94 96 LEU A C 1
ATOM 759 O O . LEU A 1 96 ? -3.746 10.502 -12.476 1.00 76.94 96 LEU A O 1
ATOM 763 N N . ASN A 1 97 ? -1.530 10.260 -12.260 1.00 72.12 97 ASN A N 1
ATOM 764 C CA . ASN A 1 97 ? -1.174 11.656 -12.532 1.00 72.12 97 ASN A CA 1
ATOM 765 C C . ASN A 1 97 ? -0.348 11.741 -13.830 1.00 72.12 97 ASN A C 1
ATOM 767 O O . ASN A 1 97 ? 0.042 10.713 -14.369 1.00 72.12 97 ASN A O 1
ATOM 771 N N . GLU A 1 98 ? -0.048 12.948 -14.318 1.00 66.69 98 GLU A N 1
ATOM 772 C CA . GLU A 1 98 ? 0.684 13.151 -15.588 1.00 66.69 98 GLU A CA 1
ATOM 773 C C . GLU A 1 98 ? 2.069 12.484 -15.637 1.00 66.69 98 GLU A C 1
ATOM 775 O O . GLU A 1 98 ? 2.562 12.182 -16.713 1.00 66.69 98 GLU A O 1
ATOM 780 N N . GLN A 1 99 ? 2.695 12.223 -14.486 1.00 63.88 99 GLN A N 1
ATOM 781 C CA . GLN A 1 99 ? 3.984 11.522 -14.405 1.00 63.88 99 GLN A CA 1
ATOM 782 C C . GLN A 1 99 ? 3.844 9.990 -14.478 1.00 63.88 99 GLN A C 1
ATOM 784 O O . GLN A 1 99 ? 4.846 9.278 -14.467 1.00 63.88 99 GLN A O 1
ATOM 789 N N . GLN A 1 100 ? 2.611 9.483 -14.455 1.00 59.47 100 GLN A N 1
ATOM 790 C CA . GLN A 1 100 ? 2.256 8.064 -14.368 1.00 59.47 100 GLN A CA 1
ATOM 791 C C . GLN A 1 100 ? 1.437 7.574 -15.573 1.00 59.47 100 GLN A C 1
ATOM 793 O O . GLN A 1 100 ? 1.130 6.381 -15.626 1.00 59.47 100 GLN A O 1
ATOM 798 N N . VAL A 1 101 ? 1.061 8.482 -16.480 1.00 57.09 101 VAL A N 1
ATOM 799 C CA . VAL A 1 101 ? 0.440 8.205 -17.787 1.00 57.09 101 VAL A CA 1
ATOM 80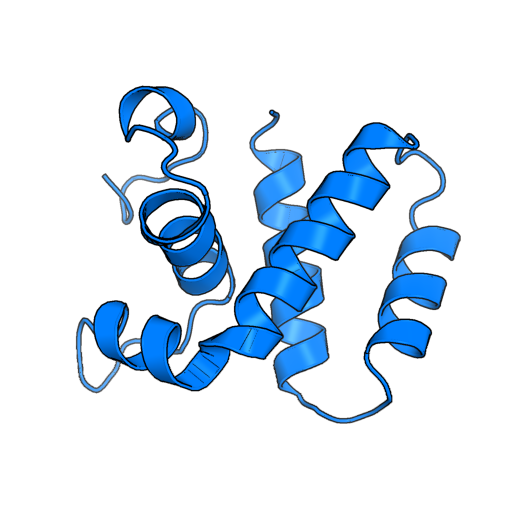0 C C . VAL A 1 101 ? 1.541 8.006 -18.819 1.00 57.09 101 VAL A C 1
ATOM 802 O O . VAL A 1 101 ? 1.432 7.029 -19.591 1.00 57.09 101 VAL A O 1
#

Secondary structure (DSSP, 8-state):
--HHHHHHHHHHHHHHTT-SS-HHHHHHHHHHH-TT--HHHHHHHHHHHHHHHTTHHHHHHHH--STT----HHHHHHHHHHHTS---HHHHGGG--TTT-

pLDDT: mean 88.77, std 12.05, range [53.75, 98.25]

Radius of gyration: 13.26 Å; chains: 1; bounding box: 34×22×33 Å

=== Feature glossary ===
Feature key, reading from the visual/contextual features back to the raw sequence:

Rendered structure images. Structure images are PyMOL renders from six orthogonal camera directions. Cartoon representation draws helices as coils and strands as arrows; sticks shows the backbone as bonds; surface shows the solvent-excluded envelope. Rainbow coloring maps sequence position to hue (blue→red, N→C); chain coloring assigns a distinct color per polypeptide.

Contact-map, Ramachandran, and PAE plots. Three diagnostic plots accompany the record. The Cα contact map visualizes the tertiary structure as a 2D adjacency matrix (8 Å cutoff, sequence-local contacts suppressed). The Ramachandran plot shows the distribution of backbone (φ, ψ) torsions, with points in the α and β basins reflecting secondary structure content. The PAE plot shows AlphaFold's inter-residue confidence as a color matrix.

InterPro / GO / CATH / organism. The annotation block draws on four external resources. InterPro: which protein families and domains the sequence belongs to. GO: standardized terms for what the protein does, what process it participates in, and where in the cell it acts. CATH: which structural fold it has in the CATH hierarchy. Organism: the species of origin.

Nearest PDB structures. Structural nearest neighbors (via Foldseek easy-search vs the PDB). Reported per hit: target PDB id, E-value, and alignment TM-score. A TM-score above ~0.5 is the conventional threshold for 'same fold'.

Predicted aligned error. Predicted aligned error is AlphaFold's pairwise confidence. Unlike pLDDT (per-residue), PAE is per-residue-pair and captures whether two parts of the structure are correctly placed relative to each other. Units are ångströms of expected positional error.

Solvent-accessible surface area. SASA measures how much of the protein is reachable by solvent. It is computed by rolling a water-sized probe over the atomic surface and summing the exposed area (Å²). Per-residue SASA distinguishes core (buried, low SASA) from surface (exposed, high SASA) residues; total SASA is a whole-molecule size measure.

B-factor. Crystallographic B-factors measure how much each atom's electron density is smeared out, in Å². They rise in mobile loops and surface residues and fall in the buried interior. In AlphaFold models this column is repurposed to hold pLDDT instead.

pLDDT. For AlphaFold models, the B-factor field carries pLDDT — the model's own estimate of local accuracy on a 0–100 scale. Regions with pLDDT<50 should be treated as essentially unmodeled; they often correspond to intrinsically disordered segments.

Backbone torsions (φ/ψ). φ (phi) and ψ (psi) are the two rotatable backbone dihedrals per residue: φ is the C(i-1)–N–Cα–C torsion, ψ is the N–Cα–C–N(i+1) torsion, both in degrees on (−180°, 180°]. α-helical residues cluster near (−60°, −45°); β-strand residues near (−120°, +130°). A Ramachandran plot is simply a scatter of (φ, ψ) for every residue.

Radius of gyration, Cα contacts, bounding box. Radius of gyration (Rg) is the root-mean-square distance of Cα atoms from their centroid — a single number for overall size and compactness. A globular domain of N residues has Rg ≈ 2.2·N^0.38 Å; an extended or disordered chain has a much larger Rg. The Cα contact count is the number of residue pairs whose Cα atoms are within 8 Å and are more than four positions apart in sequence — a standard proxy for tertiary packing density. The bounding box is the smallest axis-aligned box enclosing all Cα atoms.

Secondary structure (3-state, P-SEA). Three-state secondary structure (P-SEA) collapses the eight DSSP classes into helix (a), strand (b), and coil (c). P-SEA assigns these from Cα geometry alone — distances and angles — without requiring backbone oxygens, so it works on any Cα trace.

Secondary structure (8-state, DSSP). Secondary structure is the local, repeating backbone conformation. DSSP classifies it into eight states by reading the hydrogen-bond network: three helix types (H, G, I), two β types (E, B), two non-regular types (T, S), and unstructured coil (-).

Foldseek 3Di. The Foldseek 3Di string encodes local tertiary geometry as a 20-letter alphabet — one character per residue — derived from the relative positions of nearby Cα atoms. Unlike the amino-acid sequence, 3Di is a direct function of the 3D structure, so two proteins with the same fold have similar 3Di strings even at low sequence identity.

mmCIF coordinates. Structure coordinates are given as an mmCIF _atom_site loop: one row per atom with element, residue name, chain id, sequence number, and x/y/z position in Å. Only the four main-chain atoms per residue are included here; side chains are omitted to keep the record compact.

Sequence. This is the polypeptide sequence — one letter per residue, N-terminus first. Length ranges from a few dozen residues for small domains to over a thousand for large multi-domain proteins.